Protein AF-A0A2L1TJT8-F1 (afdb_monomer)

InterPro domains:
  IPR007422 Cysteine protease Prp [PF04327] (20-116)
  IPR007422 Cysteine protease Prp [PTHR39178] (21-122)
  IPR007422 Cysteine protease Prp [cd16332] (19-122)
  IPR036764 Cysteine protease Prp superfamily [G3DSA:3.30.70.1490] (18-126)
  IPR036764 Cysteine protease Prp superfamily [SSF118010] (19-122)

Foldseek 3Di:
DDDDDDPPPDDLQNADAKEKEFEAEQVRQTFKMKIADAQDPDPPLNVLVVQLVCLVVVLVVCCVPVFPFDWDWDDDHRIIIIGGVCVNVVRGDPSNSVSVVVSVVSLVVSCVVPHVSHYDYHYHYDDPDDPVNVVVVVVVD

Structure (mmCIF, N/CA/C/O backbone):
data_AF-A0A2L1TJT8-F1
#
_entry.id   AF-A0A2L1TJT8-F1
#
loop_
_atom_site.group_PDB
_atom_site.id
_atom_site.type_symbol
_atom_site.label_atom_id
_atom_site.label_alt_id
_atom_site.label_comp_id
_atom_site.l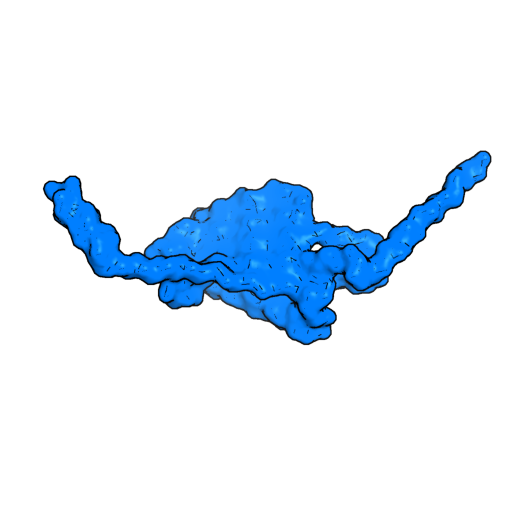abel_asym_id
_atom_site.label_entity_id
_atom_site.label_seq_id
_atom_site.pdbx_PDB_ins_code
_atom_site.Cartn_x
_atom_site.Cartn_y
_atom_site.Cartn_z
_atom_site.occupancy
_atom_site.B_iso_or_equiv
_atom_site.auth_seq_id
_atom_site.auth_comp_id
_atom_site.auth_asym_id
_atom_site.auth_atom_id
_atom_site.pdbx_PDB_model_num
ATOM 1 N N . MET A 1 1 ? 48.362 -6.600 -13.654 1.00 34.72 1 MET A N 1
ATOM 2 C CA . MET A 1 1 ? 47.668 -5.302 -13.544 1.00 34.72 1 MET A CA 1
ATOM 3 C C . MET A 1 1 ? 46.241 -5.488 -14.042 1.00 34.72 1 MET A C 1
ATOM 5 O O . MET A 1 1 ? 46.042 -5.634 -15.234 1.00 34.72 1 MET A O 1
ATOM 9 N N . VAL A 1 2 ? 45.335 -5.585 -13.064 1.00 36.00 2 VAL A N 1
ATOM 10 C CA . VAL A 1 2 ? 43.871 -5.384 -13.044 1.00 36.00 2 VAL A CA 1
ATOM 11 C C . VAL A 1 2 ? 42.976 -6.145 -14.043 1.00 36.00 2 VAL A C 1
ATOM 13 O O . VAL A 1 2 ? 42.870 -5.817 -15.219 1.00 36.00 2 VAL A O 1
ATOM 16 N N . GLN A 1 3 ? 42.291 -7.139 -13.467 1.00 32.50 3 GLN A N 1
ATOM 17 C CA . GLN A 1 3 ? 41.088 -7.862 -13.898 1.00 32.50 3 GLN A CA 1
ATOM 18 C C . GLN A 1 3 ? 40.115 -7.056 -14.776 1.00 32.50 3 GLN A C 1
ATOM 20 O O . GLN A 1 3 ? 39.644 -5.989 -14.386 1.00 32.50 3 GLN A O 1
ATOM 25 N N . GLN A 1 4 ? 39.737 -7.634 -15.919 1.00 34.53 4 GLN A N 1
ATOM 26 C CA . GLN A 1 4 ? 38.580 -7.203 -16.702 1.00 34.53 4 GLN A CA 1
ATOM 27 C C . GLN A 1 4 ? 37.300 -7.533 -15.919 1.00 34.53 4 GLN A C 1
ATOM 29 O O . GLN A 1 4 ? 36.977 -8.702 -15.706 1.00 34.53 4 GLN A O 1
ATOM 34 N N . TYR A 1 5 ? 36.595 -6.498 -15.463 1.00 34.91 5 TYR A N 1
ATOM 35 C CA . TYR A 1 5 ? 35.287 -6.611 -14.819 1.00 34.91 5 TYR A CA 1
ATOM 36 C C . TYR A 1 5 ? 34.285 -7.177 -15.833 1.00 34.91 5 TYR A C 1
ATOM 38 O O . TYR A 1 5 ? 33.973 -6.545 -16.841 1.00 34.91 5 TYR A O 1
ATOM 46 N N . THR A 1 6 ? 33.816 -8.400 -15.603 1.00 39.00 6 THR A N 1
ATOM 47 C CA . THR A 1 6 ? 32.782 -9.032 -16.425 1.00 39.00 6 THR A CA 1
ATOM 48 C C . THR A 1 6 ? 31.431 -8.535 -15.920 1.00 39.00 6 THR A C 1
ATOM 50 O O . THR A 1 6 ? 30.853 -9.103 -14.996 1.00 39.00 6 THR A O 1
ATOM 53 N N . GLU A 1 7 ? 30.936 -7.432 -16.484 1.00 43.41 7 GLU A N 1
ATOM 54 C CA . GLU A 1 7 ? 29.551 -7.010 -16.266 1.00 43.41 7 GLU A CA 1
ATOM 55 C C . GLU A 1 7 ? 28.627 -8.105 -16.803 1.00 43.41 7 GLU A C 1
ATOM 57 O O . GLU A 1 7 ? 28.476 -8.313 -18.010 1.00 43.41 7 GLU A O 1
ATOM 62 N N . THR A 1 8 ? 28.033 -8.862 -15.884 1.00 43.84 8 THR A N 1
ATOM 63 C CA . THR A 1 8 ? 27.057 -9.890 -16.223 1.00 43.84 8 THR A CA 1
ATOM 64 C C . THR A 1 8 ? 25.794 -9.169 -16.674 1.00 43.84 8 THR A C 1
ATOM 66 O O . THR A 1 8 ? 25.003 -8.693 -15.865 1.00 43.84 8 THR A O 1
ATOM 69 N N . 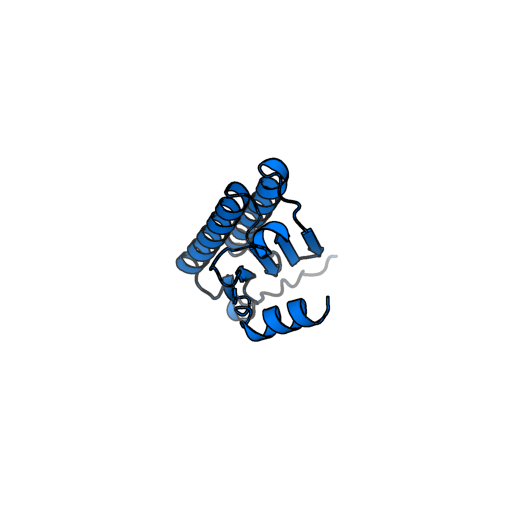LYS A 1 9 ? 25.625 -9.030 -17.989 1.00 45.81 9 LYS A N 1
ATOM 70 C CA . LYS A 1 9 ? 24.474 -8.381 -18.621 1.00 45.81 9 LYS A CA 1
ATOM 71 C C . LYS A 1 9 ? 23.220 -9.246 -18.418 1.00 45.81 9 LYS A C 1
ATOM 73 O O . LYS A 1 9 ? 22.811 -9.969 -19.322 1.00 45.81 9 LYS A O 1
ATOM 78 N N . VAL A 1 10 ? 22.628 -9.208 -17.221 1.00 55.06 10 VAL A N 1
ATOM 79 C CA . VAL A 1 10 ? 21.352 -9.878 -16.921 1.00 55.06 10 VAL A CA 1
ATOM 80 C C . VAL A 1 10 ? 20.291 -9.301 -17.857 1.00 55.06 10 VAL A C 1
ATOM 82 O O . VAL A 1 10 ? 20.003 -8.098 -17.803 1.00 55.06 10 VAL A O 1
ATOM 85 N N . ARG A 1 11 ? 19.732 -10.142 -18.738 1.00 58.03 11 ARG A N 1
ATOM 86 C CA . ARG A 1 11 ? 18.679 -9.741 -19.680 1.00 58.03 11 ARG A CA 1
ATOM 87 C C . ARG A 1 11 ? 17.458 -9.278 -18.887 1.00 58.03 11 ARG A C 1
ATOM 89 O O . ARG A 1 11 ? 17.130 -9.849 -17.854 1.00 58.03 11 ARG A O 1
ATOM 96 N N . LEU A 1 12 ? 16.770 -8.242 -19.371 1.00 57.19 12 LEU A N 1
ATOM 97 C CA . LEU A 1 12 ? 15.560 -7.704 -18.723 1.00 57.19 12 LEU A CA 1
ATOM 98 C C . LEU A 1 12 ? 14.470 -8.771 -18.516 1.00 57.19 12 LEU A C 1
ATOM 100 O O . LEU A 1 12 ? 13.644 -8.630 -17.623 1.00 57.19 12 LEU A O 1
ATOM 104 N N . GLU A 1 13 ? 14.492 -9.820 -19.335 1.00 57.22 13 GLU A N 1
ATOM 105 C CA . GLU A 1 13 ? 13.547 -10.940 -19.347 1.00 57.22 13 GLU A CA 1
ATOM 106 C C . GLU A 1 13 ? 13.750 -11.916 -18.175 1.00 57.22 13 GLU A C 1
ATOM 108 O O . GLU A 1 13 ? 12.794 -12.559 -17.753 1.00 57.22 13 GLU A O 1
ATOM 113 N N . ASP A 1 14 ? 14.953 -11.961 -17.593 1.00 60.91 14 ASP A N 1
ATOM 114 C CA . ASP A 1 14 ? 15.295 -12.847 -16.471 1.00 60.91 14 ASP A CA 1
ATOM 115 C C . ASP A 1 14 ? 15.092 -12.170 -15.099 1.00 60.91 14 ASP A C 1
ATOM 117 O O . ASP A 1 14 ? 15.363 -12.757 -14.050 1.00 60.91 14 ASP A O 1
ATOM 121 N N . ARG A 1 15 ? 14.634 -10.908 -15.079 1.00 69.06 15 ARG A N 1
ATOM 122 C CA . ARG A 1 15 ? 14.490 -10.118 -13.848 1.00 69.06 15 ARG A CA 1
ATOM 123 C C . ARG A 1 15 ? 13.140 -10.354 -13.187 1.00 69.06 15 ARG A C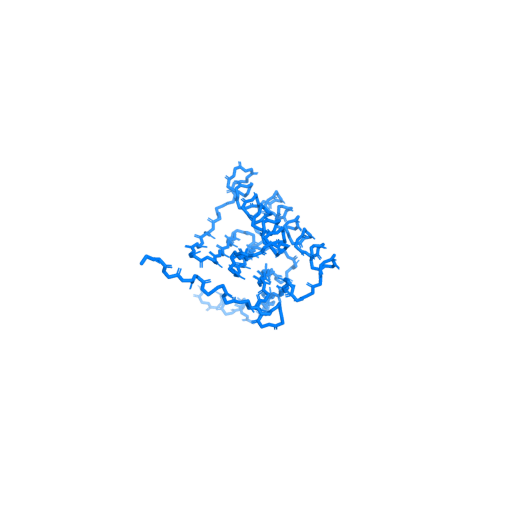 1
ATOM 125 O O . ARG A 1 15 ? 12.097 -10.345 -13.839 1.00 69.06 15 ARG A O 1
ATOM 132 N N . GLN A 1 16 ? 13.146 -10.483 -11.861 1.00 79.12 16 GLN A N 1
ATOM 133 C CA . GLN A 1 16 ? 11.894 -10.484 -11.114 1.00 79.12 16 GLN A CA 1
ATOM 134 C C . GLN A 1 16 ? 11.314 -9.063 -11.059 1.00 79.12 16 GLN A C 1
ATOM 136 O O . GLN A 1 16 ? 12.047 -8.117 -10.760 1.00 79.12 16 GLN A O 1
ATOM 141 N N . PRO A 1 17 ? 10.008 -8.893 -11.324 1.00 86.00 17 PRO A N 1
ATOM 142 C CA . PRO A 1 17 ? 9.356 -7.607 -11.151 1.00 86.00 17 PRO A CA 1
ATOM 143 C C . PRO A 1 17 ? 9.316 -7.244 -9.670 1.00 86.00 17 PRO A C 1
ATOM 145 O O . PRO A 1 17 ? 9.233 -8.118 -8.800 1.00 86.00 17 PRO A O 1
ATOM 148 N N . PHE A 1 18 ? 9.275 -5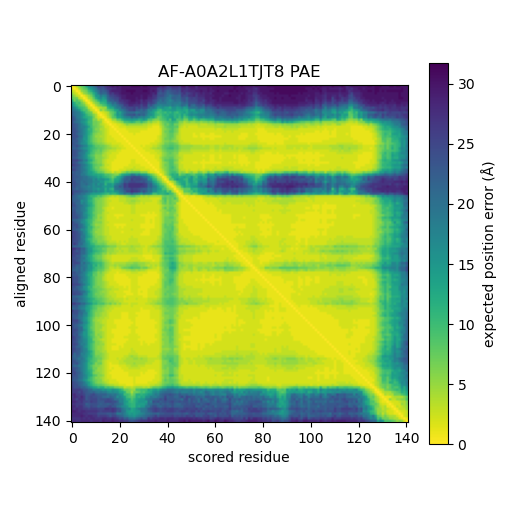.946 -9.392 1.00 89.75 18 PHE A N 1
ATOM 149 C CA . PHE A 1 18 ? 8.898 -5.455 -8.078 1.00 89.75 18 PHE A CA 1
ATOM 150 C C . PHE A 1 18 ? 7.497 -5.972 -7.737 1.00 89.75 18 PHE A C 1
ATOM 152 O O . PHE A 1 18 ? 6.600 -5.956 -8.580 1.00 89.75 18 PHE A O 1
ATOM 159 N N . ARG A 1 19 ? 7.279 -6.448 -6.516 1.00 94.25 19 ARG A N 1
ATOM 160 C CA . ARG A 1 19 ? 5.975 -6.950 -6.073 1.00 94.25 19 ARG A CA 1
ATOM 161 C C . ARG A 1 19 ? 5.434 -6.044 -4.989 1.00 94.25 19 ARG A C 1
ATOM 163 O O . ARG A 1 19 ? 6.127 -5.801 -4.010 1.00 94.25 19 ARG A O 1
ATOM 170 N N . ALA A 1 20 ? 4.203 -5.587 -5.156 1.00 96.56 20 ALA A N 1
ATOM 171 C CA . ALA A 1 20 ? 3.442 -4.914 -4.119 1.00 96.56 20 ALA A CA 1
ATOM 172 C C . ALA A 1 20 ? 2.177 -5.725 -3.828 1.00 96.56 20 ALA A C 1
ATOM 174 O O . ALA A 1 20 ? 1.459 -6.116 -4.748 1.00 96.56 20 ALA A O 1
ATOM 175 N N . THR A 1 21 ? 1.887 -5.968 -2.560 1.00 98.44 21 THR A N 1
ATOM 176 C CA . THR A 1 21 ? 0.631 -6.576 -2.124 1.00 98.44 21 THR A CA 1
ATOM 177 C C . THR A 1 21 ? -0.071 -5.588 -1.209 1.00 98.44 21 THR A C 1
ATOM 179 O O . THR A 1 21 ? 0.527 -5.127 -0.242 1.00 98.44 21 THR A O 1
ATOM 182 N N . PHE A 1 22 ? -1.331 -5.269 -1.489 1.00 98.69 22 PHE A N 1
ATOM 183 C CA . PHE A 1 22 ? -2.167 -4.461 -0.603 1.00 98.69 22 PHE A CA 1
ATOM 184 C C . PHE A 1 22 ? -3.166 -5.341 0.134 1.00 98.69 22 PHE A C 1
ATOM 186 O O . PHE A 1 22 ? -3.765 -6.254 -0.443 1.00 98.69 22 PHE A O 1
ATOM 193 N N . TYR A 1 23 ? -3.353 -5.024 1.408 1.00 98.50 23 TYR A N 1
ATOM 194 C CA . TYR A 1 23 ? -4.250 -5.723 2.305 1.00 98.50 23 TYR A CA 1
ATOM 195 C C . TYR A 1 23 ? -5.511 -4.896 2.544 1.00 98.50 23 TYR A C 1
ATOM 197 O O . TYR A 1 23 ? -5.435 -3.716 2.895 1.00 98.50 23 TYR A O 1
ATOM 205 N N . PHE A 1 24 ? -6.665 -5.527 2.355 1.00 98.25 24 PHE A N 1
ATOM 206 C CA . PHE A 1 24 ? -7.978 -4.905 2.434 1.00 98.25 24 PHE A CA 1
ATOM 207 C C . PHE A 1 24 ? -8.821 -5.546 3.523 1.00 98.25 24 PHE A C 1
ATOM 209 O O . PHE A 1 24 ? -8.870 -6.771 3.648 1.00 98.25 24 PHE A O 1
ATOM 216 N N . THR A 1 25 ? -9.561 -4.723 4.258 1.00 96.56 25 THR A N 1
ATOM 217 C CA . THR A 1 25 ? -10.638 -5.215 5.111 1.00 96.56 25 THR A CA 1
ATOM 218 C C . THR A 1 25 ? -11.779 -5.749 4.247 1.00 96.56 25 THR A C 1
ATOM 220 O O . THR A 1 25 ? -11.884 -5.467 3.049 1.00 96.56 25 THR A O 1
ATOM 223 N N . ALA A 1 26 ? -12.705 -6.476 4.868 1.00 93.38 26 ALA A N 1
ATOM 224 C CA . ALA A 1 26 ? -13.922 -6.935 4.201 1.00 93.38 26 ALA A CA 1
ATOM 225 C C . ALA A 1 26 ? -14.834 -5.787 3.705 1.00 93.38 26 ALA A C 1
ATOM 227 O O . ALA A 1 26 ? -15.765 -6.037 2.935 1.00 93.38 26 ALA A O 1
ATOM 228 N N . ASN A 1 27 ? -14.570 -4.552 4.150 1.00 92.62 27 ASN A N 1
ATOM 229 C CA . ASN A 1 27 ? -15.262 -3.324 3.759 1.00 92.62 27 ASN A CA 1
ATOM 230 C C . ASN A 1 27 ? -14.506 -2.533 2.673 1.00 92.62 27 ASN A C 1
ATOM 232 O O . ASN A 1 27 ? -14.848 -1.387 2.403 1.00 92.62 27 ASN A O 1
ATOM 236 N N . ASN A 1 28 ? -13.507 -3.147 2.027 1.00 94.56 28 ASN A N 1
ATOM 237 C CA . ASN A 1 28 ? -12.659 -2.544 0.992 1.00 94.56 28 ASN A CA 1
ATOM 238 C C . ASN A 1 28 ? -11.784 -1.372 1.478 1.00 94.56 28 ASN A C 1
ATOM 240 O O . ASN A 1 28 ? -11.327 -0.564 0.668 1.00 94.56 28 ASN A O 1
ATOM 244 N N . THR A 1 29 ? -11.493 -1.298 2.777 1.00 96.50 29 THR A N 1
ATOM 245 C CA . THR A 1 29 ? -10.521 -0.344 3.328 1.00 96.50 29 THR A CA 1
ATOM 246 C C . THR A 1 29 ? -9.119 -0.929 3.216 1.00 96.50 29 THR A C 1
ATOM 248 O O . THR A 1 29 ? -8.877 -2.029 3.711 1.00 96.50 29 THR A O 1
ATOM 251 N N . ILE A 1 30 ? -8.176 -0.207 2.605 1.00 98.44 30 ILE A N 1
ATOM 252 C CA . ILE A 1 30 ? -6.762 -0.604 2.637 1.00 98.44 30 ILE A CA 1
ATOM 253 C C . ILE A 1 30 ? -6.251 -0.380 4.058 1.00 98.44 30 ILE A C 1
ATOM 255 O O . ILE A 1 30 ? -6.341 0.734 4.567 1.00 98.44 30 ILE A O 1
ATOM 259 N N . TYR A 1 31 ? -5.703 -1.416 4.685 1.00 98.31 31 TYR A N 1
ATOM 260 C CA . TYR A 1 31 ? -5.122 -1.312 6.027 1.00 98.31 31 TYR A CA 1
ATOM 261 C C . TYR A 1 31 ? -3.617 -1.564 6.053 1.00 98.31 31 TYR A C 1
ATOM 263 O O . TYR A 1 31 ? -2.979 -1.431 7.094 1.00 98.31 31 TYR A O 1
ATOM 271 N N . GLY A 1 32 ? -3.023 -1.938 4.926 1.00 98.25 32 GLY A N 1
ATOM 272 C CA . GLY A 1 32 ? -1.591 -2.137 4.851 1.00 98.25 32 GLY A CA 1
ATOM 273 C C . GLY A 1 32 ? -1.125 -2.541 3.471 1.00 98.25 32 GLY A C 1
ATOM 274 O O . GLY A 1 32 ? -1.920 -2.801 2.565 1.00 98.25 32 GLY A O 1
ATOM 275 N N . PHE A 1 33 ? 0.187 -2.624 3.339 1.00 98.62 33 PHE A N 1
ATOM 276 C CA . PHE A 1 33 ? 0.846 -3.126 2.154 1.00 98.62 33 PHE A CA 1
ATOM 277 C C . PHE A 1 33 ? 2.146 -3.837 2.524 1.00 98.62 33 PHE A C 1
ATOM 279 O O . PHE A 1 33 ? 2.726 -3.619 3.587 1.00 98.62 33 PHE A O 1
ATOM 286 N N . GLU A 1 34 ? 2.622 -4.666 1.613 1.00 97.50 34 GLU A N 1
ATOM 287 C CA . GLU A 1 34 ? 3.998 -5.140 1.571 1.00 97.50 34 GLU A CA 1
ATOM 288 C C . GLU A 1 34 ? 4.566 -4.908 0.178 1.00 97.50 34 GLU A C 1
ATOM 290 O O . GLU A 1 34 ? 3.847 -4.905 -0.823 1.00 97.50 34 GLU A O 1
ATOM 295 N N . ALA A 1 35 ? 5.868 -4.704 0.121 1.00 94.06 35 ALA A N 1
ATOM 296 C CA . ALA A 1 35 ? 6.602 -4.424 -1.087 1.00 94.06 35 ALA A CA 1
ATOM 297 C C . ALA A 1 35 ? 7.937 -5.164 -1.046 1.00 94.06 35 ALA A C 1
ATOM 299 O O . ALA A 1 35 ? 8.649 -5.115 -0.044 1.00 94.06 35 ALA A O 1
ATOM 300 N N . LYS A 1 36 ? 8.267 -5.853 -2.139 1.00 91.88 36 LYS A N 1
ATOM 301 C CA . LYS A 1 36 ? 9.510 -6.608 -2.291 1.00 91.88 36 LYS A CA 1
ATOM 302 C C . LYS A 1 36 ? 10.108 -6.403 -3.676 1.00 91.88 36 LYS A C 1
ATOM 304 O O . LYS A 1 36 ? 9.428 -6.611 -4.682 1.00 91.88 36 LYS A O 1
ATOM 309 N N . GLY A 1 37 ? 11.393 -6.088 -3.726 1.00 83.38 37 GLY A N 1
ATOM 310 C CA . GLY A 1 37 ? 12.161 -5.998 -4.960 1.00 83.38 37 GLY A CA 1
ATOM 311 C C . GLY A 1 37 ? 13.568 -5.474 -4.708 1.00 83.38 37 GLY A C 1
ATOM 312 O O . GLY A 1 37 ? 13.828 -4.824 -3.700 1.00 83.38 37 GLY A O 1
ATOM 313 N N . GLU A 1 38 ? 14.476 -5.752 -5.635 1.00 70.44 38 GLU A N 1
ATOM 314 C CA . GLU A 1 38 ? 15.854 -5.266 -5.573 1.00 70.44 38 GLU A CA 1
ATOM 315 C C . GLU A 1 38 ? 16.000 -3.961 -6.365 1.00 70.44 38 GLU A C 1
ATOM 317 O O . GLU A 1 38 ? 15.328 -3.747 -7.381 1.00 70.44 38 GLU A O 1
ATOM 322 N N . ALA A 1 39 ? 16.880 -3.071 -5.900 1.00 56.47 39 ALA A N 1
ATOM 323 C CA . ALA A 1 39 ? 17.259 -1.886 -6.655 1.00 56.47 39 ALA A CA 1
ATOM 324 C C . ALA A 1 39 ? 17.952 -2.324 -7.955 1.00 56.47 39 ALA A C 1
ATOM 326 O O . ALA A 1 39 ? 18.958 -3.027 -7.929 1.00 56.47 39 ALA A O 1
ATOM 327 N N . PHE A 1 40 ? 17.404 -1.934 -9.106 1.00 54.09 40 PHE A N 1
ATOM 328 C CA . PHE A 1 40 ? 17.983 -2.312 -10.392 1.00 54.09 40 PHE A CA 1
ATOM 329 C C . PHE A 1 40 ? 19.321 -1.586 -10.614 1.00 54.09 40 PHE A C 1
ATOM 331 O O . PHE A 1 40 ? 19.332 -0.358 -10.730 1.00 54.09 40 PHE A O 1
ATOM 338 N N . ASP A 1 41 ? 20.422 -2.335 -10.721 1.00 48.59 41 ASP A N 1
ATOM 339 C CA . ASP A 1 41 ? 21.788 -1.777 -10.785 1.00 48.59 41 ASP A CA 1
ATOM 340 C C . ASP A 1 41 ? 22.190 -1.151 -12.138 1.00 48.59 41 ASP A C 1
ATOM 342 O O . ASP A 1 41 ? 23.237 -0.519 -12.219 1.00 48.59 41 ASP A O 1
ATOM 346 N N . TYR A 1 42 ? 21.365 -1.249 -13.191 1.00 38.75 42 TYR A N 1
ATOM 347 C CA . TYR A 1 42 ? 21.777 -0.818 -14.534 1.00 38.75 42 TYR A CA 1
ATOM 348 C C . TYR A 1 42 ? 20.799 0.142 -15.228 1.00 38.75 42 TYR A C 1
ATOM 350 O O . TYR A 1 42 ? 19.570 -0.015 -15.172 1.00 38.75 42 TYR A O 1
ATOM 358 N N . TYR A 1 43 ? 21.404 1.120 -15.912 1.00 41.16 43 TYR A N 1
ATOM 359 C CA . TYR A 1 43 ? 20.826 2.292 -16.574 1.00 41.16 43 TYR A CA 1
ATOM 360 C C . TYR A 1 43 ? 19.485 2.012 -17.280 1.00 41.16 43 TYR A C 1
ATOM 362 O O . TYR A 1 43 ? 19.411 1.266 -18.255 1.00 41.16 43 TYR A O 1
ATOM 370 N N . GLY A 1 44 ? 18.417 2.637 -16.767 1.00 50.66 44 GLY A N 1
ATOM 371 C CA . GLY A 1 44 ? 17.049 2.607 -17.307 1.00 50.66 44 GLY A CA 1
ATOM 372 C C . GLY A 1 44 ? 16.013 1.978 -16.366 1.00 50.66 44 GLY A C 1
ATOM 373 O O . GLY A 1 44 ? 14.933 2.536 -16.182 1.00 50.66 44 GLY A O 1
ATOM 374 N N . CYS A 1 45 ? 16.347 0.876 -15.687 1.00 53.88 45 CYS A N 1
ATOM 375 C CA . CYS A 1 45 ? 15.455 0.259 -14.693 1.00 53.88 45 CYS A CA 1
ATOM 376 C C . CYS A 1 45 ? 15.480 0.979 -13.335 1.00 53.88 45 CYS A C 1
ATOM 378 O O . CYS A 1 45 ? 14.505 0.915 -12.583 1.00 53.88 45 CYS A O 1
ATOM 380 N N . SER A 1 46 ? 16.557 1.707 -13.034 1.00 65.06 46 SER A N 1
ATOM 381 C CA . SER A 1 46 ? 16.688 2.457 -11.784 1.00 65.06 46 SER A CA 1
ATOM 382 C C . SER A 1 46 ? 15.609 3.535 -11.634 1.00 65.06 46 SER A C 1
ATOM 384 O O . SER A 1 46 ? 15.262 3.864 -10.508 1.00 65.06 46 SER A O 1
ATOM 386 N N . ILE A 1 47 ? 15.004 4.032 -12.724 1.00 81.75 47 ILE A N 1
ATOM 387 C CA . ILE A 1 47 ? 13.958 5.070 -12.666 1.00 81.75 47 ILE A CA 1
ATOM 388 C C . ILE A 1 47 ? 12.662 4.513 -12.069 1.00 81.75 47 ILE A C 1
ATOM 390 O O . ILE A 1 47 ? 12.101 5.122 -11.162 1.00 81.75 47 ILE A O 1
ATOM 394 N N . VAL A 1 48 ? 12.205 3.342 -12.528 1.00 86.12 48 VAL A N 1
ATOM 395 C CA . VAL A 1 48 ? 10.960 2.733 -12.028 1.00 86.12 48 VAL A CA 1
ATOM 396 C C . VAL A 1 48 ? 11.131 2.273 -10.582 1.00 86.12 48 VAL A C 1
ATOM 398 O O . VAL A 1 48 ? 10.277 2.580 -9.757 1.00 86.12 48 VAL A O 1
ATOM 401 N N . ALA A 1 49 ? 12.249 1.618 -10.239 1.00 84.25 49 ALA A N 1
ATOM 402 C CA . ALA A 1 49 ? 12.527 1.279 -8.839 1.00 84.25 49 ALA A CA 1
ATOM 403 C C . ALA A 1 49 ? 12.648 2.523 -7.956 1.00 84.25 49 ALA A C 1
ATOM 405 O O . ALA A 1 49 ? 12.073 2.539 -6.877 1.00 84.25 49 ALA A O 1
ATOM 406 N N . THR A 1 50 ? 13.326 3.581 -8.413 1.00 87.94 50 THR A N 1
ATOM 407 C CA . THR A 1 50 ? 13.403 4.842 -7.659 1.00 87.94 50 THR A CA 1
ATOM 408 C C . THR A 1 50 ? 12.016 5.435 -7.442 1.00 87.94 50 THR A C 1
ATOM 410 O O . THR A 1 50 ? 11.690 5.797 -6.318 1.00 87.94 50 THR A O 1
ATOM 413 N N . ALA A 1 51 ? 11.172 5.483 -8.476 1.00 92.44 51 ALA A N 1
ATOM 414 C CA . ALA A 1 51 ? 9.807 5.988 -8.356 1.00 92.44 51 ALA A CA 1
ATOM 415 C C . ALA A 1 51 ? 8.983 5.175 -7.343 1.00 92.44 51 ALA A C 1
ATOM 417 O O . ALA A 1 51 ? 8.313 5.755 -6.490 1.00 92.44 51 ALA A O 1
ATOM 418 N N . ILE A 1 52 ? 9.077 3.842 -7.389 1.00 92.38 52 ILE A N 1
ATOM 419 C CA . ILE A 1 52 ? 8.414 2.949 -6.431 1.00 92.38 52 ILE A CA 1
ATOM 420 C C . ILE A 1 52 ? 8.926 3.202 -5.007 1.00 92.38 52 ILE A C 1
ATOM 422 O O . ILE A 1 52 ? 8.122 3.404 -4.097 1.00 92.38 52 ILE A O 1
ATOM 426 N N . SER A 1 53 ? 10.246 3.241 -4.812 1.00 90.81 53 SER A N 1
ATOM 427 C CA . SER A 1 53 ? 10.870 3.487 -3.509 1.00 90.81 53 SER A CA 1
ATOM 428 C C . SER A 1 53 ? 10.479 4.846 -2.936 1.00 90.81 53 SER A C 1
ATOM 430 O O . SER A 1 53 ? 10.144 4.932 -1.759 1.00 90.81 53 SER A O 1
ATOM 432 N N . VAL A 1 54 ? 10.458 5.898 -3.759 1.00 94.81 54 VAL A N 1
ATOM 433 C CA . VAL A 1 54 ? 10.033 7.241 -3.341 1.00 94.81 54 VAL A CA 1
ATOM 434 C C . VAL A 1 54 ? 8.571 7.236 -2.902 1.00 94.81 54 VAL A C 1
ATOM 436 O 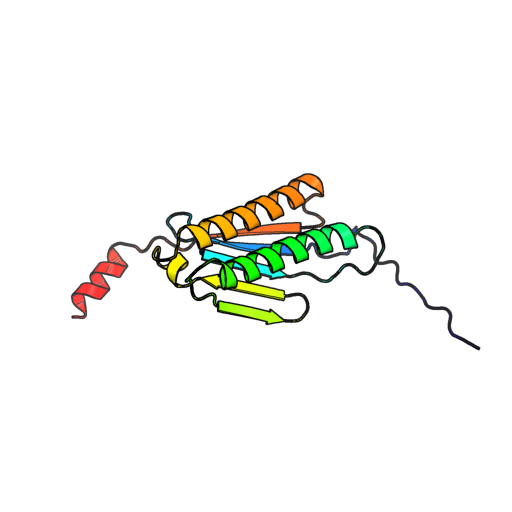O . VAL A 1 54 ? 8.278 7.757 -1.830 1.00 94.81 54 VAL A O 1
ATOM 439 N N . LEU A 1 55 ? 7.664 6.617 -3.667 1.00 97.25 55 LEU A N 1
ATOM 440 C CA . LEU A 1 55 ? 6.247 6.524 -3.295 1.00 97.25 55 LEU A CA 1
ATOM 441 C C . LEU A 1 55 ? 6.051 5.769 -1.976 1.00 97.25 55 LEU A C 1
ATOM 443 O O . LEU A 1 55 ? 5.315 6.228 -1.106 1.00 97.25 55 LEU A O 1
ATOM 447 N N . ILE A 1 56 ? 6.728 4.633 -1.809 1.00 95.88 56 ILE A N 1
ATOM 448 C CA . ILE A 1 56 ? 6.628 3.807 -0.603 1.00 95.88 56 ILE A CA 1
ATOM 449 C C . ILE A 1 56 ? 7.181 4.543 0.618 1.00 95.88 56 ILE A C 1
ATOM 451 O O . ILE A 1 56 ? 6.510 4.609 1.646 1.00 95.88 56 ILE A O 1
ATOM 455 N N . LEU A 1 57 ? 8.388 5.105 0.521 1.00 94.94 57 LEU A N 1
ATOM 456 C CA . LEU A 1 57 ? 9.009 5.823 1.634 1.00 94.94 57 LEU A CA 1
ATOM 457 C C . LEU A 1 57 ? 8.220 7.081 1.991 1.00 94.94 57 LEU A C 1
ATOM 459 O O . LEU A 1 57 ? 8.028 7.355 3.173 1.00 94.94 57 LEU A O 1
ATOM 463 N N . ASN A 1 58 ? 7.713 7.808 0.991 1.00 98.00 58 ASN A N 1
ATOM 464 C CA . ASN A 1 58 ? 6.833 8.943 1.227 1.00 98.00 58 ASN A CA 1
ATOM 465 C C . ASN A 1 58 ? 5.564 8.511 1.966 1.00 98.00 58 ASN A C 1
ATOM 467 O O . ASN A 1 58 ? 5.260 9.100 2.993 1.00 98.00 58 ASN A O 1
ATOM 471 N N . ALA A 1 59 ? 4.879 7.460 1.513 1.00 98.25 59 ALA A N 1
ATOM 472 C CA . ALA A 1 59 ? 3.672 6.978 2.173 1.00 98.25 59 ALA A CA 1
ATOM 473 C C . ALA A 1 59 ? 3.938 6.565 3.626 1.00 98.25 59 ALA A C 1
ATOM 475 O O . ALA A 1 59 ? 3.182 6.948 4.513 1.00 98.25 59 ALA A O 1
ATOM 476 N N . VAL A 1 60 ? 5.025 5.834 3.895 1.00 97.38 60 VAL A N 1
ATOM 477 C CA . VAL A 1 60 ? 5.354 5.427 5.268 1.00 97.38 60 VAL A CA 1
ATOM 478 C C . VAL A 1 60 ? 5.683 6.632 6.145 1.00 97.38 60 VAL A C 1
ATOM 480 O O . VAL A 1 60 ? 5.146 6.735 7.243 1.00 97.38 60 VAL A O 1
ATOM 483 N N . ASN A 1 61 ? 6.493 7.572 5.659 1.00 97.19 61 ASN A N 1
ATOM 484 C CA . ASN A 1 61 ? 6.818 8.777 6.421 1.00 97.19 61 ASN A CA 1
ATOM 485 C C . ASN A 1 61 ? 5.575 9.651 6.643 1.00 97.19 61 ASN A C 1
ATOM 487 O O . ASN A 1 61 ? 5.377 10.162 7.737 1.00 97.19 61 ASN A O 1
ATOM 491 N N . SER A 1 62 ? 4.703 9.788 5.641 1.00 98.31 62 SER A N 1
ATOM 492 C CA . SER A 1 62 ? 3.444 10.527 5.763 1.00 98.31 62 SER A CA 1
ATOM 493 C C . SER A 1 62 ? 2.472 9.874 6.740 1.00 98.31 62 SER A C 1
ATOM 495 O O . SER A 1 62 ? 1.782 10.592 7.453 1.00 98.31 62 SER A O 1
ATOM 497 N N . LEU A 1 63 ? 2.428 8.541 6.816 1.00 98.06 63 LEU A N 1
ATOM 498 C CA . LEU A 1 63 ? 1.657 7.843 7.848 1.00 98.06 63 LEU A CA 1
ATOM 499 C C . LEU A 1 63 ? 2.190 8.164 9.250 1.00 98.06 63 LEU A C 1
ATOM 501 O O . LEU A 1 63 ? 1.399 8.403 10.153 1.00 98.06 63 LEU A O 1
ATOM 505 N N . GLN A 1 64 ? 3.513 8.200 9.428 1.00 96.25 64 GLN A N 1
ATOM 506 C CA . GLN A 1 64 ? 4.132 8.491 10.726 1.00 96.25 64 GLN A CA 1
ATOM 507 C C . GLN A 1 64 ? 4.004 9.963 11.144 1.00 96.25 64 GLN A C 1
ATOM 509 O O . GLN A 1 64 ? 3.839 10.237 12.326 1.00 96.25 64 GLN A O 1
ATOM 514 N N . GLU A 1 65 ? 4.098 10.892 10.193 1.00 97.69 65 GLU A N 1
ATOM 515 C CA . GLU A 1 65 ? 4.124 12.334 10.465 1.00 97.69 65 GLU A CA 1
ATOM 516 C C . GLU A 1 65 ? 2.724 12.962 10.494 1.00 97.69 65 GLU A C 1
ATOM 518 O O . GLU A 1 65 ? 2.452 13.850 11.296 1.00 97.69 65 GLU A O 1
ATOM 523 N N . PHE A 1 66 ? 1.825 12.528 9.605 1.00 97.44 66 PHE A N 1
ATOM 524 C CA . PHE A 1 66 ? 0.547 13.207 9.359 1.00 97.44 66 PHE A CA 1
ATOM 525 C C . PHE A 1 66 ? -0.672 12.424 9.846 1.00 97.44 66 PHE A C 1
ATOM 527 O O . PHE A 1 66 ? -1.800 12.786 9.511 1.00 97.44 66 PHE A O 1
ATOM 534 N N . THR A 1 67 ? -0.475 11.345 10.607 1.00 96.75 67 THR A N 1
ATOM 535 C CA . THR A 1 67 ? -1.580 10.557 11.163 1.00 96.75 67 THR A CA 1
ATOM 536 C C . THR A 1 67 ? -1.286 10.141 12.598 1.00 96.75 67 THR A C 1
ATOM 538 O O . THR A 1 67 ? -0.137 9.942 12.978 1.00 96.75 67 THR A O 1
ATOM 541 N N . GLU A 1 68 ? -2.340 9.968 13.392 1.00 93.62 68 GLU A N 1
ATOM 542 C CA . GLU A 1 68 ? -2.242 9.423 14.753 1.00 93.62 68 GLU A CA 1
ATOM 543 C C . GLU A 1 68 ? -2.278 7.882 14.768 1.00 93.62 68 GLU A C 1
ATOM 545 O O . GLU A 1 68 ? -2.279 7.252 15.829 1.00 93.62 68 GLU A O 1
ATOM 550 N N . ASP A 1 69 ? -2.335 7.239 13.596 1.00 95.19 69 ASP A N 1
ATOM 551 C CA . ASP A 1 69 ? -2.413 5.790 13.509 1.00 95.19 69 ASP A CA 1
ATOM 552 C C . ASP A 1 69 ? -1.053 5.134 13.761 1.00 95.19 69 ASP A C 1
ATOM 554 O O . ASP A 1 69 ? -0.080 5.323 13.031 1.00 95.19 69 ASP A O 1
ATOM 558 N N . ALA A 1 70 ? -1.012 4.258 14.765 1.00 93.44 70 ALA A N 1
ATOM 559 C CA . ALA A 1 70 ? 0.163 3.454 15.066 1.00 93.44 70 ALA A CA 1
ATOM 560 C C . ALA A 1 70 ? 0.441 2.431 13.946 1.00 93.44 70 ALA A C 1
ATOM 562 O O . ALA A 1 70 ? -0.139 1.339 13.916 1.00 93.44 70 ALA A O 1
ATOM 563 N N . ALA A 1 71 ? 1.344 2.784 13.030 1.00 95.38 71 ALA A N 1
ATOM 564 C CA . ALA A 1 71 ? 1.820 1.900 11.975 1.00 95.38 71 ALA A CA 1
ATOM 565 C C . ALA A 1 71 ? 2.789 0.837 12.522 1.00 95.38 71 ALA A C 1
ATOM 567 O O . ALA A 1 71 ? 3.735 1.137 13.250 1.00 95.38 71 ALA A O 1
ATOM 568 N N . GLN A 1 72 ? 2.584 -0.415 12.119 1.00 97.44 72 GLN A N 1
ATOM 569 C CA . GLN A 1 72 ? 3.517 -1.519 12.330 1.00 97.44 72 GLN A CA 1
ATOM 570 C C . GLN A 1 72 ? 4.354 -1.699 11.066 1.00 97.44 72 GLN A C 1
ATOM 572 O O . GLN A 1 72 ? 3.803 -2.007 10.005 1.00 97.44 72 GLN A O 1
ATOM 577 N N . ILE A 1 73 ? 5.665 -1.484 11.181 1.00 96.06 73 ILE A N 1
ATOM 578 C CA . ILE A 1 73 ? 6.593 -1.453 10.048 1.00 96.06 73 ILE A CA 1
ATOM 579 C C . ILE A 1 73 ? 7.671 -2.526 10.231 1.00 96.06 73 ILE A C 1
ATOM 581 O O . ILE A 1 73 ? 8.414 -2.506 11.207 1.00 96.06 73 ILE A O 1
ATOM 585 N N . GLU A 1 74 ? 7.783 -3.419 9.252 1.00 95.38 74 GLU A N 1
ATOM 586 C CA . GLU A 1 74 ? 8.869 -4.390 9.095 1.00 95.38 74 GLU A CA 1
ATOM 587 C C . GLU A 1 74 ? 9.711 -3.970 7.883 1.00 95.38 74 GLU A C 1
ATOM 589 O O . GLU A 1 74 ? 9.157 -3.668 6.823 1.00 95.38 74 GLU A O 1
ATOM 594 N N . ARG A 1 75 ? 11.039 -3.915 8.026 1.00 90.00 75 ARG A N 1
ATOM 595 C CA . ARG A 1 75 ? 11.968 -3.524 6.953 1.00 90.00 75 ARG A CA 1
ATOM 596 C C . ARG A 1 75 ? 13.190 -4.432 6.953 1.00 90.00 75 ARG A C 1
ATOM 598 O O . ARG A 1 75 ? 13.813 -4.615 7.994 1.00 90.00 75 ARG A O 1
ATOM 605 N N . GLU A 1 76 ? 13.537 -4.925 5.773 1.00 87.50 76 GLU A N 1
ATOM 606 C CA . GLU A 1 76 ? 14.744 -5.702 5.479 1.00 87.50 76 GLU A CA 1
ATOM 607 C C . GLU A 1 76 ? 15.304 -5.254 4.118 1.00 87.50 76 GLU A C 1
ATOM 609 O O . GLU A 1 76 ? 14.683 -4.448 3.414 1.00 87.50 76 GLU A O 1
ATOM 614 N N . ASP A 1 77 ? 16.462 -5.774 3.713 1.00 81.56 77 ASP A N 1
ATOM 615 C CA . ASP A 1 77 ? 17.036 -5.450 2.406 1.00 81.56 77 ASP A CA 1
ATOM 616 C C . ASP A 1 77 ? 16.083 -5.847 1.268 1.00 81.56 77 ASP A C 1
ATOM 618 O O . ASP A 1 77 ? 15.733 -7.013 1.075 1.00 81.56 77 ASP A O 1
ATOM 622 N N . GLY A 1 78 ? 15.629 -4.841 0.514 1.00 83.38 78 GLY A N 1
ATOM 623 C CA . GLY A 1 78 ? 14.693 -5.020 -0.598 1.00 83.38 78 GLY A CA 1
ATOM 624 C C . GLY A 1 78 ? 13.269 -5.417 -0.185 1.00 83.38 78 GLY A C 1
ATOM 625 O O . GLY A 1 78 ? 12.499 -5.862 -1.040 1.00 83.38 78 GLY A O 1
ATOM 626 N N . TYR A 1 79 ? 12.896 -5.272 1.092 1.00 90.81 79 TYR A N 1
ATOM 627 C CA . TYR A 1 79 ? 11.560 -5.595 1.593 1.00 90.81 79 TYR A CA 1
ATOM 628 C C . TYR A 1 79 ? 11.051 -4.577 2.616 1.00 90.81 79 TYR A C 1
ATOM 630 O O . TYR A 1 79 ? 11.762 -4.138 3.519 1.00 90.81 79 TYR A O 1
ATOM 638 N N . ILE A 1 80 ? 9.772 -4.235 2.503 1.00 94.62 80 ILE A N 1
ATOM 639 C CA . ILE A 1 80 ? 9.063 -3.449 3.505 1.00 94.62 80 ILE A CA 1
ATOM 640 C C . ILE A 1 80 ? 7.619 -3.905 3.608 1.00 94.62 80 ILE A C 1
ATOM 642 O O . ILE A 1 80 ? 6.940 -4.098 2.602 1.00 94.62 80 ILE A O 1
ATOM 646 N N . LYS A 1 81 ? 7.127 -4.010 4.834 1.00 97.81 81 LYS A N 1
ATOM 647 C CA . LYS A 1 81 ? 5.718 -4.220 5.130 1.00 97.81 81 LYS A CA 1
ATOM 648 C C . LYS A 1 81 ? 5.258 -3.197 6.144 1.00 97.81 81 LYS A C 1
ATOM 650 O O . LYS A 1 81 ? 5.927 -2.948 7.139 1.00 97.81 81 LYS A O 1
ATOM 655 N N . CYS A 1 82 ? 4.117 -2.591 5.864 1.00 98.19 82 CYS A N 1
ATOM 656 C CA . CYS A 1 82 ? 3.493 -1.590 6.706 1.00 98.19 82 CYS A CA 1
ATOM 657 C C . CYS A 1 82 ? 2.027 -1.962 6.887 1.00 98.19 82 CYS A C 1
ATOM 659 O O . CYS A 1 82 ? 1.294 -2.121 5.911 1.00 98.19 82 CYS A O 1
ATOM 661 N N . THR A 1 83 ? 1.585 -2.088 8.131 1.00 98.31 83 THR A N 1
ATOM 662 C CA . THR A 1 83 ? 0.186 -2.375 8.460 1.00 98.31 83 THR A CA 1
ATOM 663 C C . THR A 1 83 ? -0.314 -1.432 9.542 1.00 98.31 83 THR A C 1
ATOM 665 O O . THR A 1 83 ? 0.449 -0.986 10.394 1.00 98.31 83 THR A O 1
ATOM 668 N N . LEU A 1 84 ? 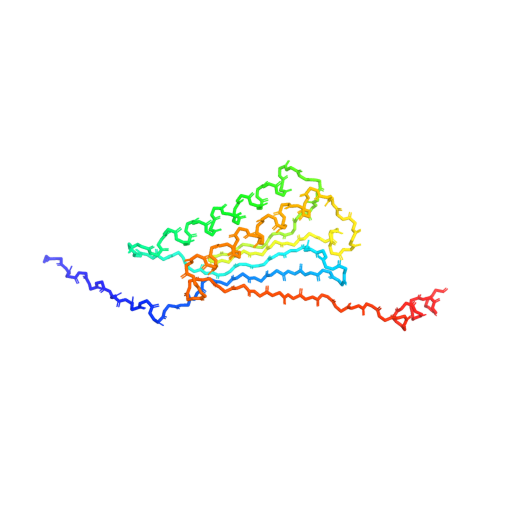-1.601 -1.105 9.494 1.00 98.12 84 LEU A N 1
ATOM 669 C CA . LEU A 1 84 ? -2.279 -0.197 10.414 1.00 98.12 84 LEU A CA 1
ATOM 670 C C . LEU A 1 84 ? -3.399 -0.985 11.107 1.00 98.12 84 LEU A C 1
ATOM 672 O O . LEU A 1 84 ? -4.496 -1.122 10.556 1.00 98.12 84 LEU A O 1
ATOM 676 N N . PRO A 1 85 ? -3.148 -1.533 12.312 1.00 97.06 85 PRO A N 1
ATOM 677 C CA . PRO A 1 85 ? -4.107 -2.391 13.010 1.00 97.06 85 PRO A CA 1
ATOM 678 C C . PRO A 1 85 ? -5.456 -1.722 13.292 1.00 97.06 85 PRO A C 1
ATOM 680 O O . PRO A 1 85 ? -6.483 -2.402 13.352 1.00 97.06 85 PRO A O 1
ATOM 683 N N . ASN A 1 86 ? -5.470 -0.397 13.471 1.00 96.12 86 ASN A N 1
ATOM 684 C CA . ASN A 1 86 ? -6.705 0.358 13.666 1.00 96.12 86 ASN A CA 1
ATOM 685 C C . ASN A 1 86 ? -7.520 0.435 12.372 1.00 96.12 86 ASN A C 1
ATOM 687 O O . ASN A 1 86 ? -8.717 0.157 12.417 1.00 96.12 86 ASN A O 1
ATOM 691 N N . LEU A 1 87 ? -6.893 0.693 11.217 1.00 95.69 87 LEU A N 1
ATOM 692 C CA . LEU A 1 87 ? -7.575 0.602 9.920 1.00 95.69 87 LEU A CA 1
ATOM 693 C C . LEU A 1 87 ? -8.088 -0.810 9.638 1.00 95.69 87 LEU A C 1
ATOM 695 O O . LEU A 1 87 ? -9.203 -0.950 9.151 1.00 95.69 87 LEU A O 1
ATOM 699 N N . GLN A 1 88 ? -7.341 -1.857 10.008 1.00 96.19 88 GLN A N 1
ATOM 700 C CA . GLN A 1 88 ? -7.800 -3.240 9.821 1.00 96.19 88 GLN A CA 1
ATOM 701 C C . GLN A 1 88 ? -9.107 -3.529 10.581 1.00 96.19 88 GLN A C 1
ATOM 703 O O . GLN A 1 88 ? -9.921 -4.348 10.162 1.00 96.19 88 GLN A O 1
ATOM 708 N N . LYS A 1 89 ? -9.318 -2.842 11.708 1.00 94.38 89 LYS A N 1
ATOM 709 C CA . LYS A 1 89 ? -10.523 -2.938 12.542 1.00 94.38 89 LYS A CA 1
ATOM 710 C C . LYS A 1 89 ? -11.586 -1.893 12.181 1.00 94.38 89 LYS A C 1
ATOM 712 O O . LYS A 1 89 ? -12.509 -1.714 12.972 1.00 94.38 89 LYS A O 1
ATOM 717 N N . ASP A 1 90 ? -11.434 -1.196 11.052 1.00 91.88 90 ASP A N 1
ATOM 718 C CA . ASP A 1 90 ? -12.273 -0.072 10.613 1.00 91.88 90 ASP A CA 1
ATOM 719 C C . ASP A 1 90 ? -12.379 1.056 11.670 1.00 91.88 90 ASP A C 1
ATOM 721 O O . ASP A 1 90 ? -13.423 1.677 11.855 1.00 91.88 90 ASP A O 1
ATOM 725 N N . LYS A 1 91 ? -11.284 1.303 12.403 1.00 94.88 91 LYS A N 1
ATOM 726 C CA . LYS A 1 91 ? -11.154 2.320 13.467 1.00 94.88 91 LYS A CA 1
ATOM 727 C C . LYS A 1 91 ? -9.992 3.296 13.251 1.00 94.88 91 LYS A C 1
ATOM 729 O O . LYS A 1 91 ? -9.679 4.059 14.159 1.00 94.88 91 LYS A O 1
ATOM 734 N N . GLY A 1 92 ? -9.303 3.212 12.116 1.00 94.25 92 GLY A N 1
ATOM 735 C CA . GLY A 1 92 ? -8.191 4.111 11.804 1.00 94.25 92 GLY A CA 1
ATOM 736 C C . GLY A 1 92 ? -8.660 5.449 11.242 1.00 94.25 92 GLY A C 1
ATOM 737 O O . GLY A 1 92 ? -9.839 5.616 10.917 1.00 94.25 92 GLY A O 1
ATOM 738 N N . SER A 1 93 ? -7.734 6.398 11.129 1.00 97.44 93 SER A N 1
ATOM 739 C CA . SER A 1 93 ? -8.029 7.736 10.618 1.00 97.44 93 SER A CA 1
ATOM 740 C C . SER A 1 93 ? -8.337 7.732 9.118 1.00 97.44 93 SER A C 1
ATOM 742 O O . SER A 1 93 ? -7.926 6.850 8.352 1.00 97.44 93 SER A O 1
ATOM 744 N N . ARG A 1 94 ? -9.062 8.761 8.670 1.00 97.19 94 ARG A N 1
ATOM 745 C CA . ARG A 1 94 ? -9.341 8.962 7.243 1.00 97.19 94 ARG A CA 1
ATOM 746 C C . ARG A 1 94 ? -8.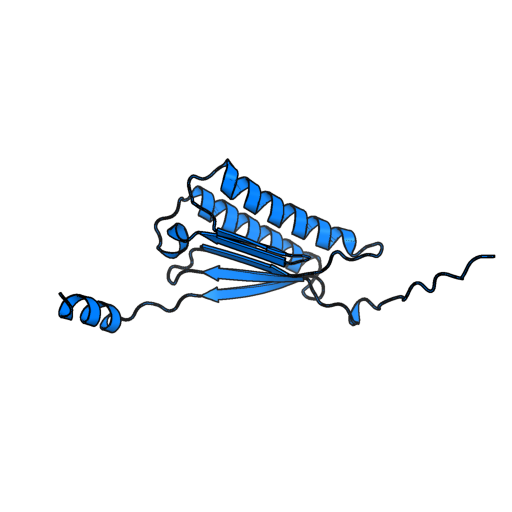058 9.319 6.492 1.00 97.19 94 ARG A C 1
ATOM 748 O O . ARG A 1 94 ? -7.882 8.909 5.349 1.00 97.19 94 ARG A O 1
ATOM 755 N N . GLU A 1 95 ? -7.181 10.075 7.131 1.00 98.19 95 GLU A N 1
ATOM 756 C CA . GLU A 1 95 ? -5.896 10.548 6.637 1.00 98.19 95 GLU A CA 1
ATOM 757 C C . GLU A 1 95 ? -5.005 9.360 6.262 1.00 98.19 95 GLU A C 1
ATOM 759 O O . GLU A 1 95 ? -4.527 9.278 5.128 1.00 98.19 95 GLU A O 1
ATOM 764 N N . ALA A 1 96 ? -4.883 8.376 7.159 1.00 98.19 96 ALA A N 1
ATOM 765 C CA . ALA A 1 96 ? -4.135 7.152 6.896 1.00 98.19 96 ALA A CA 1
ATOM 766 C C . ALA A 1 96 ? -4.723 6.350 5.724 1.00 98.19 96 ALA A C 1
ATOM 768 O O . ALA A 1 96 ? -3.983 5.885 4.851 1.00 98.19 96 ALA A O 1
ATOM 769 N N . ALA A 1 97 ? -6.054 6.236 5.654 1.00 97.81 97 ALA A N 1
ATOM 770 C CA . ALA A 1 97 ? -6.723 5.567 4.540 1.00 97.81 97 ALA A CA 1
ATOM 771 C C . ALA A 1 97 ? -6.448 6.268 3.197 1.00 97.81 97 ALA A C 1
ATOM 773 O O . ALA A 1 97 ? -6.161 5.600 2.204 1.00 97.81 97 ALA A O 1
ATOM 774 N N . VAL A 1 98 ? -6.482 7.605 3.164 1.00 98.56 98 VAL A N 1
ATOM 775 C CA . VAL A 1 98 ? -6.191 8.397 1.957 1.00 98.56 98 VAL A CA 1
ATOM 776 C C . VAL A 1 98 ? -4.736 8.233 1.519 1.00 98.56 98 VAL A C 1
ATOM 778 O O . VAL A 1 98 ? -4.484 8.056 0.327 1.00 98.56 98 VAL A O 1
ATOM 781 N N . ILE A 1 99 ? -3.775 8.231 2.447 1.00 98.69 99 ILE A N 1
ATOM 782 C CA . ILE A 1 99 ? -2.355 8.017 2.121 1.00 98.69 99 ILE A CA 1
ATOM 783 C C . ILE A 1 99 ? -2.149 6.635 1.487 1.00 98.69 99 ILE A C 1
ATOM 785 O O . ILE A 1 99 ? -1.505 6.520 0.442 1.00 98.69 99 ILE A O 1
ATOM 789 N N . LEU A 1 100 ? -2.745 5.585 2.059 1.00 98.62 100 LEU A N 1
ATOM 790 C CA . LEU A 1 100 ? -2.664 4.235 1.497 1.00 98.62 100 LEU A CA 1
ATOM 791 C C . LEU A 1 100 ? -3.358 4.111 0.133 1.00 98.62 100 LEU A C 1
ATOM 793 O O . LEU A 1 100 ? -2.835 3.448 -0.766 1.00 98.62 100 LEU A O 1
ATOM 797 N N . GLN A 1 101 ? -4.510 4.761 -0.050 1.00 98.56 101 GLN A N 1
ATOM 798 C CA . GLN A 1 101 ? -5.193 4.833 -1.346 1.00 98.56 101 GLN A CA 1
ATOM 799 C C . GLN A 1 101 ? -4.338 5.550 -2.396 1.00 98.56 101 GLN A C 1
ATOM 801 O O . GLN A 1 101 ? -4.239 5.071 -3.527 1.00 98.56 101 GLN A O 1
ATOM 806 N N . SER A 1 102 ? -3.685 6.650 -2.013 1.00 98.69 102 SER A N 1
ATOM 807 C CA . SER A 1 102 ? -2.766 7.405 -2.867 1.00 98.69 102 SER A CA 1
ATOM 808 C C . SER A 1 102 ? -1.565 6.556 -3.291 1.00 98.69 102 SER A C 1
ATOM 810 O O . SER A 1 102 ? -1.263 6.473 -4.482 1.00 98.69 102 SER A O 1
ATOM 812 N N . LEU A 1 103 ? -0.942 5.830 -2.352 1.00 98.69 103 LEU A N 1
ATOM 813 C CA . LEU A 1 103 ? 0.139 4.889 -2.658 1.00 98.69 103 LEU A CA 1
ATOM 814 C C . LEU A 1 103 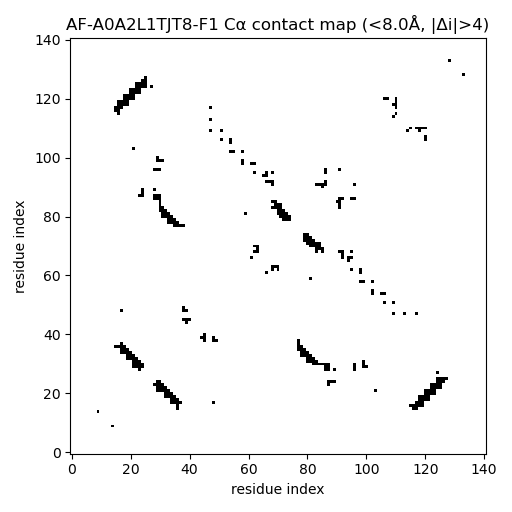? -0.318 3.811 -3.649 1.00 98.69 103 LEU A C 1
ATOM 816 O O . LEU A 1 103 ? 0.342 3.586 -4.665 1.00 98.69 103 LEU A O 1
ATOM 820 N N . ASN A 1 104 ? -1.456 3.161 -3.381 1.00 98.56 104 ASN A N 1
ATOM 821 C CA . ASN A 1 104 ? -2.017 2.151 -4.275 1.00 98.56 104 ASN A CA 1
ATOM 822 C C . ASN A 1 104 ? -2.250 2.714 -5.682 1.00 98.56 104 ASN A C 1
ATOM 824 O O . ASN A 1 104 ? -1.834 2.105 -6.667 1.00 98.56 104 ASN A O 1
ATOM 828 N N . TYR A 1 105 ? -2.859 3.893 -5.788 1.00 98.62 105 TYR A N 1
ATOM 829 C CA . TYR A 1 105 ? -3.091 4.549 -7.071 1.00 98.62 105 TYR A CA 1
ATOM 830 C C . TYR A 1 105 ? -1.780 4.874 -7.806 1.00 98.62 105 TYR A C 1
ATOM 832 O O . TYR A 1 105 ? -1.652 4.592 -9.001 1.00 98.62 105 TYR A O 1
ATOM 840 N N . GLY A 1 106 ? -0.780 5.404 -7.095 1.00 98.19 106 GLY A N 1
ATOM 841 C CA . GLY A 1 106 ? 0.535 5.718 -7.653 1.00 98.19 106 GLY A CA 1
ATOM 842 C C . GLY A 1 106 ? 1.240 4.485 -8.220 1.00 98.19 106 GLY A C 1
ATOM 843 O O . GLY A 1 106 ? 1.700 4.505 -9.362 1.00 98.19 106 GLY A O 1
ATOM 844 N N . LEU A 1 107 ? 1.253 3.373 -7.476 1.00 97.44 107 LEU A N 1
ATOM 845 C CA . LEU A 1 107 ? 1.847 2.120 -7.954 1.00 97.44 107 LEU A CA 1
ATOM 846 C C . LEU A 1 107 ? 1.076 1.525 -9.141 1.00 97.44 107 LEU A C 1
ATOM 848 O O . LEU A 1 107 ? 1.703 1.072 -10.098 1.00 97.44 107 LEU A O 1
ATOM 852 N N . ASN A 1 108 ? -0.262 1.562 -9.129 1.00 97.56 108 ASN A N 1
ATOM 853 C CA . ASN A 1 108 ? -1.070 1.118 -10.274 1.00 97.56 108 ASN A CA 1
ATOM 854 C C . ASN A 1 108 ? -0.796 1.970 -11.521 1.00 97.56 108 ASN A C 1
ATOM 856 O O . ASN A 1 108 ? -0.692 1.434 -12.622 1.00 97.56 108 ASN A O 1
ATOM 860 N N . THR A 1 109 ? -0.601 3.279 -11.350 1.00 97.56 109 THR A N 1
ATOM 861 C CA . THR A 1 109 ? -0.229 4.183 -12.447 1.00 97.56 109 THR A CA 1
ATOM 862 C C . THR A 1 109 ? 1.132 3.808 -13.039 1.00 97.56 109 THR A C 1
ATOM 864 O O . THR A 1 109 ? 1.274 3.746 -14.261 1.00 97.56 109 THR A O 1
ATOM 867 N N . LEU A 1 110 ? 2.123 3.482 -12.199 1.00 94.44 110 LEU A N 1
ATOM 868 C CA . LEU A 1 110 ? 3.419 2.981 -12.672 1.00 94.44 110 LEU A CA 1
ATOM 869 C C . LEU A 1 110 ? 3.282 1.638 -13.400 1.00 94.44 110 LEU A C 1
ATOM 871 O O . LEU A 1 110 ? 3.892 1.448 -14.452 1.00 94.44 110 LEU A O 1
ATOM 875 N N . GLN A 1 111 ? 2.461 0.720 -12.883 1.00 94.38 111 GLN A N 1
ATOM 876 C CA . GLN A 1 111 ? 2.203 -0.554 -13.549 1.00 94.38 111 GLN A CA 1
ATOM 877 C C . GLN A 1 111 ? 1.566 -0.359 -14.927 1.00 94.38 111 GLN A C 1
ATOM 879 O O . GLN A 1 111 ? 1.972 -1.021 -15.880 1.00 94.38 111 GLN A O 1
ATOM 884 N N . TYR A 1 112 ? 0.604 0.555 -15.045 1.00 95.12 112 TYR A N 1
ATOM 885 C CA . TYR A 1 112 ? -0.037 0.885 -16.313 1.00 95.12 112 TYR A CA 1
ATOM 886 C C . TYR A 1 112 ? 0.954 1.498 -17.315 1.00 95.12 112 TYR A C 1
ATOM 888 O O . TYR A 1 112 ? 0.986 1.089 -18.473 1.00 95.12 112 TYR A O 1
ATOM 896 N N . ALA A 1 113 ? 1.795 2.436 -16.868 1.00 92.75 113 ALA A N 1
ATOM 897 C CA . ALA A 1 113 ? 2.726 3.156 -17.736 1.00 92.75 113 ALA A CA 1
ATOM 898 C C . ALA A 1 113 ? 3.908 2.300 -18.224 1.00 92.75 113 ALA A C 1
ATOM 900 O O . ALA A 1 113 ? 4.317 2.412 -19.378 1.00 92.75 113 ALA A O 1
ATOM 901 N N . TYR A 1 114 ? 4.471 1.453 -17.357 1.00 89.69 114 TYR A N 1
ATOM 902 C CA . TYR A 1 114 ? 5.693 0.694 -17.655 1.00 89.69 114 TYR A CA 1
ATOM 903 C C . TYR A 1 114 ? 5.432 -0.794 -17.940 1.00 89.69 114 TYR A C 1
ATOM 905 O O . TYR A 1 114 ? 6.235 -1.455 -18.605 1.00 89.69 114 TYR A O 1
ATOM 913 N N . GLY A 1 115 ? 4.302 -1.328 -17.477 1.00 89.31 115 GLY A N 1
ATOM 914 C CA . GLY A 1 115 ? 3.891 -2.715 -17.665 1.00 89.31 115 GLY A CA 1
ATOM 915 C C . GLY A 1 115 ? 4.252 -3.645 -16.504 1.00 89.31 115 GLY A C 1
ATOM 916 O O . GLY A 1 115 ? 5.149 -3.397 -15.692 1.00 89.31 115 GLY A O 1
ATOM 917 N N . SER A 1 116 ? 3.567 -4.791 -16.468 1.00 89.81 116 SER A N 1
ATOM 918 C CA . SER A 1 116 ? 3.652 -5.790 -15.391 1.00 89.81 116 SER A CA 1
ATOM 919 C C . SER A 1 116 ? 4.998 -6.518 -15.281 1.00 89.81 116 SER A C 1
ATOM 921 O O . SER A 1 116 ? 5.243 -7.217 -14.297 1.00 89.81 116 SER A O 1
ATOM 923 N N . LYS A 1 117 ? 5.884 -6.343 -16.270 1.00 87.19 117 LYS A N 1
ATOM 924 C CA . LYS A 1 117 ? 7.265 -6.846 -16.241 1.00 87.19 117 LYS A CA 1
ATOM 925 C C . LYS A 1 117 ? 8.165 -6.094 -15.255 1.00 87.19 117 LYS A C 1
ATOM 927 O O . LYS A 1 117 ? 9.196 -6.626 -14.869 1.00 87.19 117 LYS A O 1
ATOM 932 N N . PHE A 1 118 ? 7.786 -4.879 -14.844 1.00 86.75 118 PHE A N 1
ATOM 933 C CA . PHE A 1 118 ? 8.556 -4.089 -13.876 1.00 86.75 118 PHE A CA 1
ATOM 934 C C . PHE A 1 118 ? 7.929 -4.078 -12.485 1.00 86.75 118 PHE A C 1
ATOM 936 O O . PHE A 1 118 ? 8.658 -4.137 -11.499 1.00 86.75 118 PHE A O 1
ATOM 943 N N . ILE A 1 119 ? 6.598 -4.019 -12.397 1.00 90.94 119 ILE A N 1
ATOM 944 C CA . ILE A 1 119 ? 5.863 -4.053 -11.130 1.00 90.94 119 ILE A CA 1
ATOM 945 C C . ILE A 1 119 ? 4.614 -4.928 -11.247 1.00 90.94 119 ILE A C 1
ATOM 947 O O . ILE A 1 119 ? 3.852 -4.845 -12.208 1.00 90.94 119 ILE A O 1
ATOM 951 N N . GLN A 1 120 ? 4.386 -5.765 -10.243 1.00 94.00 120 GLN A N 1
ATOM 952 C CA . GLN A 1 120 ? 3.195 -6.586 -10.087 1.00 94.00 120 GLN A CA 1
ATOM 953 C C . GLN A 1 120 ? 2.481 -6.217 -8.796 1.00 94.00 120 GLN A C 1
ATOM 955 O O . GLN A 1 120 ? 3.091 -6.228 -7.728 1.00 94.00 120 GLN A O 1
ATOM 960 N N . ILE A 1 121 ? 1.188 -5.924 -8.902 1.00 97.12 121 ILE A N 1
ATOM 961 C CA . ILE A 1 121 ? 0.347 -5.550 -7.768 1.00 97.12 121 ILE A CA 1
ATOM 962 C C . ILE A 1 121 ? -0.646 -6.675 -7.494 1.00 97.12 121 ILE A C 1
ATOM 964 O O . ILE A 1 121 ? -1.269 -7.208 -8.415 1.00 97.12 121 ILE A O 1
ATOM 968 N N . LYS A 1 122 ? -0.770 -7.055 -6.225 1.00 98.00 122 LYS A N 1
ATOM 969 C CA . LYS A 1 122 ? -1.728 -8.044 -5.732 1.00 98.00 122 LYS A CA 1
ATOM 970 C C . LYS A 1 122 ? -2.608 -7.436 -4.651 1.00 98.00 122 LYS A C 1
ATOM 972 O O . LYS A 1 122 ? -2.183 -6.556 -3.907 1.00 98.00 122 LYS A O 1
ATOM 977 N N . PHE A 1 123 ? -3.821 -7.962 -4.539 1.00 98.19 123 PHE A N 1
ATOM 978 C CA . PHE A 1 123 ? -4.804 -7.535 -3.552 1.00 98.19 123 PHE A CA 1
ATOM 979 C C . PHE A 1 123 ? -5.247 -8.737 -2.721 1.00 98.19 123 PHE A C 1
ATOM 981 O O . PHE A 1 123 ? -5.650 -9.760 -3.277 1.00 98.19 123 PHE A O 1
ATOM 988 N N . ILE A 1 124 ? -5.150 -8.620 -1.397 1.00 97.81 124 ILE A N 1
ATOM 989 C CA . ILE A 1 124 ? -5.601 -9.630 -0.436 1.00 97.81 124 ILE A CA 1
ATOM 990 C C . ILE A 1 124 ? -6.726 -9.018 0.391 1.00 97.81 124 ILE A C 1
ATOM 992 O O . ILE A 1 124 ? -6.552 -7.952 0.971 1.00 97.81 124 ILE A O 1
ATOM 996 N N . PHE A 1 125 ? -7.865 -9.704 0.448 1.00 96.44 125 PHE A N 1
ATOM 997 C CA . PHE A 1 125 ? -9.056 -9.249 1.162 1.00 96.44 125 PHE A CA 1
ATOM 998 C C . PHE A 1 125 ? -9.330 -10.142 2.368 1.00 96.44 125 PHE A C 1
ATOM 1000 O O . PHE A 1 125 ? -9.379 -11.371 2.243 1.00 96.44 125 PHE A O 1
ATOM 1007 N N . ASP A 1 126 ? -9.565 -9.520 3.519 1.00 93.88 126 ASP A N 1
ATOM 1008 C CA . ASP A 1 126 ? -10.021 -10.210 4.715 1.00 93.88 126 ASP A CA 1
ATOM 1009 C C . ASP A 1 126 ? -11.387 -10.864 4.470 1.00 93.88 126 ASP A C 1
ATOM 1011 O O . ASP A 1 126 ? -12.286 -10.319 3.819 1.00 93.88 126 ASP A O 1
ATOM 1015 N N . LYS A 1 127 ? -11.569 -12.067 5.019 1.00 88.50 127 LYS A N 1
ATOM 1016 C CA . LYS A 1 127 ? -12.850 -12.775 4.938 1.00 88.50 127 LYS A CA 1
ATOM 1017 C C . LYS A 1 127 ? -13.895 -12.026 5.769 1.00 88.50 127 LYS A C 1
ATOM 1019 O O . LYS A 1 127 ? -13.637 -11.674 6.919 1.00 88.50 127 LYS A O 1
ATOM 1024 N N . LYS A 1 128 ? -15.113 -11.861 5.235 1.00 74.12 128 LYS A N 1
ATOM 1025 C CA . LYS A 1 128 ? -16.260 -11.406 6.040 1.00 74.12 128 LYS A CA 1
ATOM 1026 C C . LYS A 1 128 ? -16.447 -12.352 7.228 1.00 74.12 128 LYS A C 1
ATOM 1028 O O . LYS A 1 128 ? -16.609 -13.558 7.027 1.00 74.12 128 LYS A O 1
ATOM 1033 N N . ARG A 1 129 ? -16.447 -11.808 8.450 1.00 67.81 129 ARG A N 1
ATOM 1034 C CA . ARG A 1 129 ? -16.831 -12.565 9.651 1.00 67.81 129 ARG A CA 1
ATOM 1035 C C . ARG A 1 129 ? -18.253 -13.083 9.467 1.00 67.81 129 ARG A C 1
ATOM 1037 O O . ARG A 1 129 ? -19.151 -12.312 9.125 1.00 67.81 129 ARG A O 1
ATOM 1044 N N . ARG A 1 130 ? -18.457 -14.388 9.648 1.00 66.75 130 ARG A N 1
ATOM 1045 C CA . ARG A 1 130 ? -19.795 -14.980 9.564 1.00 66.75 130 ARG A CA 1
ATOM 1046 C C . ARG A 1 130 ? -20.529 -14.701 10.873 1.00 66.75 130 ARG A C 1
ATOM 1048 O O . ARG A 1 130 ? -19.914 -14.664 11.933 1.00 66.75 130 ARG A O 1
ATOM 1055 N N . TRP A 1 131 ? -21.854 -14.565 10.819 1.00 63.56 131 TRP A N 1
ATOM 1056 C CA . TRP A 1 131 ? -22.695 -14.414 12.019 1.00 63.56 131 TRP A CA 1
ATOM 1057 C C . TRP A 1 131 ? -22.476 -15.542 13.044 1.00 63.56 131 TRP A C 1
ATOM 1059 O O . TRP A 1 131 ? -22.579 -15.320 14.247 1.00 63.56 131 TRP A O 1
ATOM 1069 N N . THR A 1 132 ? -22.083 -16.730 12.580 1.00 63.91 132 THR A N 1
ATOM 1070 C CA . THR A 1 132 ? -21.710 -17.876 13.421 1.00 63.91 132 THR A CA 1
ATOM 1071 C C . THR A 1 132 ? -20.499 -17.608 14.318 1.00 63.91 132 THR A C 1
ATOM 1073 O O . THR A 1 132 ? -20.456 -18.104 15.439 1.00 63.91 132 THR A O 1
ATOM 1076 N N . ASP A 1 133 ? -19.547 -16.788 13.866 1.00 63.22 133 ASP A N 1
ATOM 1077 C CA . ASP A 1 133 ? -18.328 -16.457 14.617 1.00 63.22 133 ASP A CA 1
ATOM 1078 C C . ASP A 1 133 ? -18.605 -15.423 15.722 1.00 63.22 133 ASP A C 1
ATOM 1080 O O . ASP A 1 133 ? -17.847 -15.304 16.680 1.00 63.22 133 ASP A O 1
ATOM 1084 N N . LEU A 1 134 ? -19.704 -14.671 15.595 1.00 63.62 134 LEU A N 1
ATOM 1085 C CA . LEU A 1 134 ? -20.174 -13.734 16.614 1.00 63.62 134 LEU A CA 1
ATOM 1086 C C . LEU A 1 134 ? -20.989 -14.458 17.690 1.00 63.62 134 LEU A C 1
ATOM 1088 O O . LEU A 1 134 ? -20.821 -14.184 18.873 1.00 63.62 134 LEU A O 1
ATOM 1092 N N . LEU A 1 135 ? -21.824 -15.430 17.309 1.00 61.03 135 LEU A N 1
ATOM 1093 C CA . LEU A 1 135 ? -22.632 -16.205 18.261 1.00 61.03 135 LEU A CA 1
ATOM 1094 C C . LEU A 1 135 ? -21.780 -17.029 19.239 1.00 61.03 135 LEU A C 1
ATOM 1096 O O . LEU A 1 135 ? -22.137 -17.137 20.413 1.00 61.03 135 LEU A O 1
ATOM 1100 N N . SER A 1 136 ? -20.638 -17.556 18.786 1.00 62.59 136 SER A N 1
ATOM 1101 C CA . SER A 1 136 ? -19.685 -18.273 19.645 1.00 62.59 136 SER A CA 1
ATOM 1102 C C . SER A 1 136 ? -18.971 -17.360 20.650 1.00 62.59 136 SER A C 1
ATOM 1104 O O . SER A 1 136 ? -18.550 -17.832 21.703 1.00 62.59 136 SER A O 1
ATOM 1106 N N . PHE A 1 137 ? -18.877 -16.057 20.365 1.00 63.94 137 PHE A N 1
ATOM 1107 C CA . PHE A 1 137 ? -18.368 -15.053 21.300 1.00 63.94 137 PHE A CA 1
ATOM 1108 C C . PHE A 1 137 ? -19.397 -14.716 22.391 1.00 63.94 137 PHE A C 1
ATOM 1110 O O . PHE A 1 137 ? -19.025 -14.535 23.546 1.00 63.94 137 PHE A O 1
ATOM 1117 N N . PHE A 1 138 ? -20.692 -14.696 22.053 1.00 63.38 138 PHE A N 1
ATOM 1118 C CA . PHE A 1 138 ? -21.768 -14.411 23.011 1.00 63.38 138 PHE A CA 1
ATOM 1119 C C . PHE A 1 138 ? -22.129 -15.587 23.929 1.00 63.38 138 PHE A C 1
ATOM 1121 O O . PHE A 1 138 ? -22.626 -15.346 25.017 1.00 63.38 138 PHE A O 1
ATOM 1128 N N . HIS A 1 139 ? -21.867 -16.837 23.533 1.00 59.09 139 HIS A N 1
ATOM 1129 C CA . HIS A 1 139 ? -22.118 -18.019 24.380 1.00 59.09 139 HIS A CA 1
ATOM 1130 C C . HIS A 1 139 ? -20.966 -18.359 25.340 1.00 59.09 139 HIS A C 1
ATOM 1132 O O . HIS A 1 139 ? -21.050 -19.342 26.074 1.00 59.09 139 HIS A O 1
ATOM 1138 N N . LYS A 1 140 ? -19.865 -17.599 25.302 1.00 55.88 140 LYS A N 1
ATOM 1139 C CA . LYS A 1 140 ? -18.669 -17.841 26.124 1.00 55.88 140 LYS A CA 1
ATOM 1140 C C . LYS A 1 140 ? -18.518 -16.864 27.301 1.00 55.88 140 LYS A C 1
ATOM 1142 O O . LYS A 1 140 ? -17.528 -16.971 28.020 1.00 55.88 140 LYS A O 1
ATOM 1147 N N . ASN A 1 141 ? -19.477 -15.953 27.475 1.00 42.47 141 ASN A N 1
ATOM 1148 C CA . ASN A 1 141 ? -19.646 -15.062 28.628 1.00 42.47 141 ASN A CA 1
ATOM 1149 C C . ASN A 1 141 ? -20.974 -15.382 29.316 1.00 42.47 141 ASN A C 1
ATOM 1151 O O . ASN A 1 141 ? -21.067 -15.112 30.530 1.00 42.47 141 ASN A O 1
#

Mean predicted aligned error: 9.02 Å

Solvent-accessible surface area (backbone atoms only — not comparable 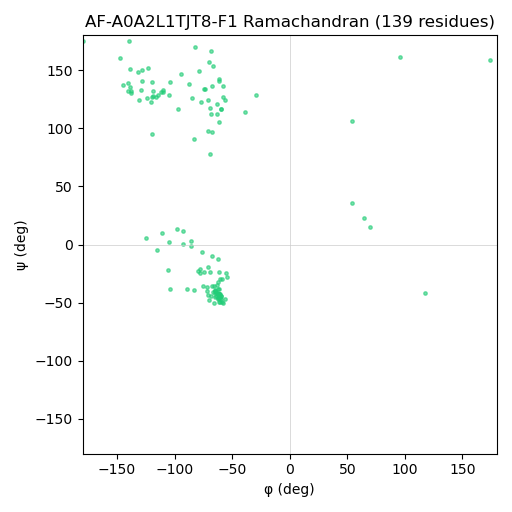to full-atom values): 8125 Å² total; per-residue (Å²): 137,81,83,84,81,76,78,78,79,76,54,81,86,78,51,83,40,31,38,37,39,39,34,25,28,66,83,73,43,60,23,33,40,36,39,39,42,74,81,46,92,53,95,75,49,38,58,61,46,47,53,52,50,50,45,52,52,48,42,55,50,46,34,66,73,70,35,93,56,72,68,50,75,49,79,55,93,48,34,37,34,40,36,28,67,42,35,56,69,76,66,42,56,69,60,46,41,49,46,51,52,49,43,53,50,53,53,50,51,49,26,69,75,73,30,64,73,55,33,41,80,45,79,46,68,44,75,71,82,51,74,70,67,52,53,60,57,66,75,74,114

Secondary structure (DSSP, 8-state):
-----------GGGSPPEEEEEEE-TTS-EEEEEEE-PPP-STTTHHHHHHHHHHHHHHHHHHHHH-----EEEEETTEEEEE-HHHHTT-S-HHHHHHHHHHHHHHHHHHHHH-TTTEEEEEEEPPPPPHHHHHHHHTT-

Sequence (141 aa):
MVQQYTETKVRLEDRQPFRATFYFTANNTIYGFEAKGEAFDYYGCSIVATAISVLILNAVNSLQEFTEDAAQIEREDGYIKCTLPNLQKDKGSREAAVILQSLNYGLNTLQYAYGSKFIQIKFIFDKKRRWTDLLSFFHKN

Radius of gyration: 19.29 Å; Cα contacts (8 Å, |Δi|>4): 198; chains: 1; bounding box: 70×32×48 Å

pLDDT: mean 83.62, std 19.36, range [32.5, 98.69]

Nearest PDB structures (foldseek):
  2g0i-assembly1_A  TM=7.889E-01  e=1.015E-09  Streptococcus mutans
  2g0j-assembly2_C  TM=7.934E-01  e=1.229E-09  Streptococcus mutans
  7jvs-assembly1_D  TM=8.763E-01  e=4.982E-08  Staphylococcus aureus
  6nrd-assembly1_4  TM=3.139E-01  e=4.522E-01  Homo sapiens
  6nr8-assembly1_4  TM=3.054E-01  e=4.501E+00  Homo sapiens

Organism: NCBI:txid147375